Protein AF-A0A351X822-F1 (afdb_monomer_lite)

pLDDT: mean 89.87, std 11.57, range [41.25, 97.81]

Structure (mmCIF, N/CA/C/O backbone):
data_AF-A0A351X822-F1
#
_entry.id   AF-A0A351X822-F1
#
loop_
_atom_site.group_PDB
_atom_site.id
_atom_site.type_symbol
_atom_site.label_atom_id
_atom_site.label_alt_id
_atom_site.label_comp_id
_atom_site.label_asym_id
_atom_site.label_entity_id
_atom_site.label_seq_id
_atom_site.pdbx_PDB_ins_code
_atom_site.Cartn_x
_atom_site.Cartn_y
_atom_site.Cartn_z
_atom_site.occupancy
_atom_site.B_iso_or_equiv
_atom_site.auth_seq_id
_atom_site.auth_comp_id
_atom_site.auth_asym_id
_atom_site.auth_atom_id
_atom_site.pdbx_PDB_model_num
ATOM 1 N N . MET A 1 1 ? -15.389 -12.607 -3.984 1.00 41.25 1 MET A N 1
ATOM 2 C CA . MET A 1 1 ? -14.631 -13.259 -5.074 1.00 41.25 1 MET A CA 1
ATOM 3 C C . MET A 1 1 ? -13.669 -12.227 -5.622 1.00 41.25 1 MET A C 1
ATOM 5 O O . MET A 1 1 ? -14.139 -11.205 -6.113 1.00 41.25 1 MET A O 1
ATOM 9 N N . ALA A 1 2 ? -12.364 -12.429 -5.432 1.00 56.06 2 ALA A N 1
ATOM 10 C CA . ALA A 1 2 ? -11.346 -11.499 -5.909 1.00 56.06 2 ALA A CA 1
ATOM 11 C C . ALA A 1 2 ? -11.447 -11.378 -7.436 1.00 56.06 2 ALA A C 1
ATOM 13 O O . ALA A 1 2 ? -11.474 -12.386 -8.145 1.00 56.06 2 ALA A O 1
ATOM 14 N N . LYS A 1 3 ? -11.581 -10.149 -7.942 1.00 60.50 3 LYS A N 1
ATOM 15 C CA . LYS A 1 3 ? -11.484 -9.893 -9.381 1.00 60.50 3 LYS A CA 1
ATOM 16 C C . LYS A 1 3 ? -10.053 -10.221 -9.823 1.00 60.50 3 LYS A C 1
ATOM 18 O O . LYS A 1 3 ? -9.130 -9.874 -9.087 1.00 60.50 3 LYS A O 1
ATOM 23 N N . PRO A 1 4 ? -9.852 -10.866 -10.984 1.00 68.12 4 PRO A N 1
ATOM 24 C CA . PRO A 1 4 ? -8.511 -11.119 -11.486 1.00 68.12 4 PRO A CA 1
ATOM 25 C C . PRO A 1 4 ? -7.828 -9.777 -11.756 1.00 68.12 4 PRO A C 1
ATOM 27 O O . PRO A 1 4 ? -8.273 -9.015 -12.615 1.00 68.12 4 PRO A O 1
ATOM 30 N N . GLN A 1 5 ? -6.792 -9.481 -10.972 1.00 80.06 5 GLN A N 1
ATOM 31 C CA . GLN A 1 5 ? -5.945 -8.313 -11.171 1.00 80.06 5 GLN A CA 1
ATOM 32 C C . GLN A 1 5 ? -4.891 -8.627 -12.237 1.00 80.06 5 GLN A C 1
ATOM 34 O O . GLN A 1 5 ? -4.428 -9.771 -12.319 1.00 80.06 5 GLN A O 1
ATOM 39 N N . PRO A 1 6 ? -4.504 -7.646 -13.066 1.00 86.25 6 PRO A N 1
ATOM 40 C CA . PRO A 1 6 ? -3.410 -7.825 -14.008 1.00 86.25 6 PRO A CA 1
ATOM 41 C C . PRO A 1 6 ? -2.096 -8.167 -13.273 1.00 86.25 6 PRO A C 1
ATOM 43 O O . PRO A 1 6 ? -1.876 -7.710 -12.140 1.00 86.25 6 PRO A O 1
ATOM 46 N N . PRO A 1 7 ? -1.208 -8.968 -13.897 1.00 91.75 7 PRO A N 1
ATOM 47 C CA . PRO A 1 7 ? 0.134 -9.212 -13.371 1.00 91.75 7 PRO A CA 1
ATOM 48 C C . PRO A 1 7 ? 0.865 -7.891 -13.117 1.00 91.75 7 PRO A C 1
ATOM 50 O O . PRO A 1 7 ? 0.787 -6.989 -13.952 1.00 91.75 7 PRO A O 1
ATOM 53 N N . VAL A 1 8 ? 1.599 -7.779 -12.006 1.00 90.44 8 VAL A N 1
ATOM 54 C CA . VAL A 1 8 ? 2.336 -6.546 -11.652 1.00 90.44 8 VAL A CA 1
ATOM 55 C C . VAL A 1 8 ? 3.308 -6.147 -12.765 1.00 90.44 8 VAL A C 1
ATOM 57 O O . VAL A 1 8 ? 3.412 -4.977 -13.111 1.00 90.44 8 VAL A O 1
ATOM 60 N N . GLU A 1 9 ? 3.938 -7.128 -13.416 1.00 91.69 9 GLU A N 1
ATOM 61 C CA . GLU A 1 9 ? 4.887 -6.916 -14.520 1.00 91.69 9 GLU A CA 1
ATOM 62 C C . GLU A 1 9 ? 4.250 -6.277 -15.766 1.00 91.69 9 GLU A C 1
ATOM 64 O O . GLU A 1 9 ? 4.960 -5.804 -16.652 1.00 91.69 9 GLU A O 1
ATOM 69 N N . SER A 1 10 ? 2.917 -6.286 -15.861 1.00 95.12 10 SER A N 1
ATOM 70 C CA . SER A 1 10 ? 2.172 -5.668 -16.961 1.00 95.12 10 SER A CA 1
ATOM 71 C C . SER A 1 10 ? 1.734 -4.228 -16.679 1.00 95.12 10 SER A C 1
ATOM 73 O O . SER A 1 10 ? 1.214 -3.569 -17.580 1.00 95.12 10 SER A O 1
ATOM 75 N N . LEU A 1 11 ? 1.936 -3.738 -15.452 1.00 94.94 11 LEU A N 1
ATOM 76 C CA . LEU A 1 11 ? 1.578 -2.382 -15.052 1.00 94.94 11 LEU A CA 1
ATOM 77 C C . LEU A 1 11 ? 2.650 -1.380 -15.488 1.00 94.94 11 LEU A C 1
ATOM 79 O O . LEU A 1 11 ? 3.850 -1.659 -15.450 1.00 94.94 11 LEU A O 1
ATOM 83 N N . SER A 1 12 ? 2.221 -0.173 -15.858 1.00 97.31 12 SER A N 1
ATOM 84 C CA . SER A 1 12 ? 3.140 0.963 -15.901 1.00 97.31 12 SER A CA 1
ATOM 85 C C . SER A 1 12 ? 3.585 1.338 -14.484 1.00 97.31 12 SER A C 1
ATOM 87 O O . SER A 1 12 ? 2.914 1.016 -13.503 1.00 97.31 12 SER A O 1
ATOM 89 N N . TYR A 1 13 ? 4.689 2.079 -14.372 1.00 96.00 13 TYR A N 1
ATOM 90 C CA . TYR A 1 13 ? 5.141 2.612 -13.084 1.00 96.00 13 TYR A CA 1
ATOM 91 C C . TYR A 1 13 ? 4.034 3.395 -12.360 1.00 96.00 13 TYR A C 1
ATOM 93 O O . TYR A 1 13 ? 3.797 3.169 -11.181 1.00 96.00 13 TYR A O 1
ATOM 101 N N . GLU A 1 14 ? 3.334 4.281 -13.071 1.00 97.56 14 GLU A N 1
ATOM 102 C CA . GLU A 1 14 ? 2.270 5.113 -12.493 1.00 97.56 14 GLU A CA 1
ATOM 103 C C . GLU A 1 14 ? 1.089 4.270 -12.002 1.00 97.56 14 GLU A C 1
ATOM 105 O O . GLU A 1 14 ? 0.531 4.545 -10.946 1.00 97.56 14 GLU A O 1
ATOM 110 N N . GLN A 1 15 ? 0.736 3.214 -12.739 1.00 96.00 15 GLN A N 1
ATOM 111 C CA . GLN A 1 15 ? -0.329 2.293 -12.344 1.00 96.00 15 GLN A CA 1
ATOM 112 C C . GLN A 1 15 ? 0.062 1.471 -11.115 1.00 96.00 15 GLN A C 1
ATOM 114 O O . GLN A 1 15 ? -0.735 1.352 -10.190 1.00 96.00 15 GLN A O 1
ATOM 119 N N . ALA A 1 16 ? 1.286 0.939 -11.090 1.00 96.31 16 ALA A N 1
ATOM 120 C CA . ALA A 1 16 ? 1.801 0.194 -9.946 1.00 96.31 16 ALA A CA 1
ATOM 121 C C . ALA A 1 16 ? 1.920 1.082 -8.699 1.00 96.31 16 ALA A C 1
ATOM 123 O O . ALA A 1 16 ? 1.591 0.650 -7.600 1.00 96.31 16 ALA A O 1
ATOM 124 N N . PHE A 1 17 ? 2.348 2.336 -8.871 1.00 97.00 17 PHE A N 1
ATOM 125 C CA . PHE A 1 17 ? 2.459 3.295 -7.777 1.00 97.00 17 PHE A CA 1
ATOM 126 C C . PHE A 1 17 ? 1.088 3.648 -7.191 1.00 97.00 17 PHE A C 1
ATOM 128 O O . PHE A 1 17 ? 0.915 3.564 -5.980 1.00 97.00 17 PHE A O 1
ATOM 135 N N . GLN A 1 18 ? 0.104 3.956 -8.042 1.00 97.06 18 GLN A N 1
ATOM 136 C CA . GLN A 1 18 ? -1.261 4.230 -7.591 1.00 97.06 18 GLN A CA 1
ATOM 137 C C . GLN A 1 18 ? -1.865 3.031 -6.848 1.00 97.06 18 GLN A C 1
ATOM 139 O O . GLN A 1 18 ? -2.511 3.198 -5.818 1.00 97.06 18 GLN A O 1
ATOM 144 N N . GLU A 1 19 ? -1.642 1.816 -7.352 1.00 95.50 19 GLU A N 1
ATOM 145 C CA . GLU A 1 19 ? -2.133 0.606 -6.697 1.00 95.50 19 GLU A CA 1
ATOM 146 C C . GLU A 1 19 ? -1.471 0.384 -5.329 1.00 95.50 19 GLU A C 1
ATOM 148 O O . GLU A 1 19 ? -2.149 0.021 -4.370 1.00 95.50 19 GLU A O 1
ATOM 153 N N . LEU A 1 20 ? -0.167 0.650 -5.211 1.00 96.62 20 LEU A N 1
ATOM 154 C CA . LEU A 1 20 ? 0.543 0.565 -3.937 1.00 96.62 20 LEU A CA 1
ATOM 155 C C . LEU A 1 20 ? -0.002 1.572 -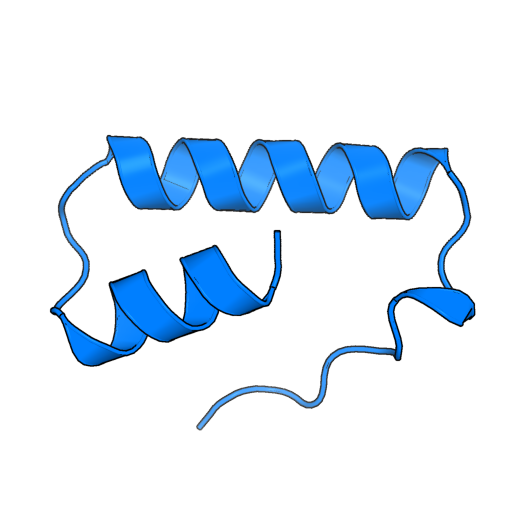2.912 1.00 96.62 20 LEU A C 1
ATOM 157 O O . LEU A 1 20 ? -0.182 1.217 -1.748 1.00 96.62 20 LEU A O 1
ATOM 161 N N . GLU A 1 21 ? -0.297 2.807 -3.327 1.00 97.81 21 GLU A N 1
ATOM 162 C CA . GLU A 1 21 ? -0.925 3.812 -2.457 1.00 97.81 21 GLU A CA 1
ATOM 163 C C . GLU A 1 21 ? -2.290 3.337 -1.939 1.00 97.81 21 GLU A C 1
ATOM 165 O O . GLU A 1 21 ? -2.575 3.449 -0.742 1.00 97.81 21 GLU A O 1
ATOM 170 N N . ASP A 1 22 ? -3.106 2.741 -2.811 1.00 95.62 22 ASP A N 1
ATOM 171 C CA . ASP A 1 22 ? -4.416 2.197 -2.447 1.00 95.62 22 ASP A CA 1
ATOM 172 C C . ASP A 1 22 ? -4.287 1.021 -1.460 1.00 95.62 22 ASP A C 1
ATOM 174 O O . ASP A 1 22 ? -5.035 0.939 -0.480 1.00 95.62 22 ASP A O 1
ATOM 178 N N . VAL A 1 23 ? -3.315 0.126 -1.680 1.00 95.31 23 VAL A N 1
ATOM 179 C CA . VAL A 1 23 ? -3.009 -1.005 -0.787 1.00 95.31 23 VAL A CA 1
ATOM 180 C C . VAL A 1 23 ? -2.587 -0.512 0.596 1.00 95.31 23 VAL A C 1
ATOM 182 O O . VAL A 1 23 ? -3.119 -0.987 1.602 1.00 95.31 23 VAL A O 1
ATOM 185 N N . VAL A 1 24 ? -1.670 0.457 0.662 1.00 96.62 24 VAL A N 1
ATOM 186 C CA . VAL A 1 24 ? -1.217 1.048 1.929 1.00 96.62 24 VAL A CA 1
ATOM 187 C C . VAL A 1 24 ? -2.392 1.688 2.662 1.00 96.62 24 VAL A C 1
ATOM 189 O O . VAL A 1 24 ? -2.610 1.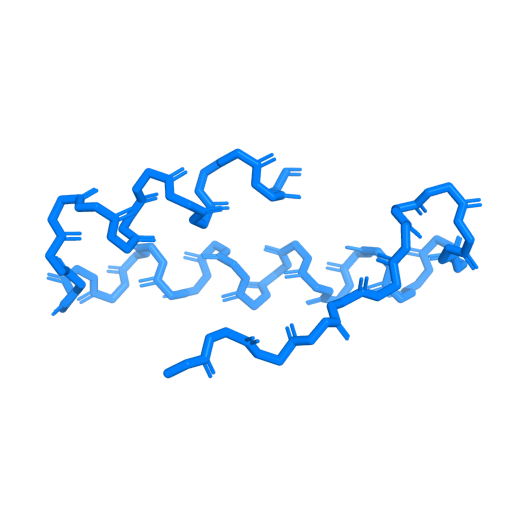388 3.835 1.00 96.62 24 VAL A O 1
ATOM 192 N N . SER A 1 25 ? -3.207 2.483 1.965 1.00 95.81 25 SER A N 1
ATOM 193 C CA . SER A 1 25 ? -4.392 3.111 2.555 1.00 95.81 25 SER A CA 1
ATOM 194 C C . SER A 1 25 ? -5.372 2.078 3.130 1.00 95.81 25 SER A C 1
ATOM 196 O O . SER A 1 25 ? -5.888 2.251 4.238 1.00 95.81 25 SER A O 1
ATOM 198 N N . ALA A 1 26 ? -5.595 0.969 2.420 1.00 93.25 26 ALA A N 1
ATOM 199 C CA . ALA A 1 26 ? -6.470 -0.108 2.873 1.00 93.25 26 ALA A CA 1
ATOM 200 C C . ALA A 1 26 ? -5.916 -0.853 4.101 1.00 93.25 26 ALA A C 1
ATOM 202 O O . ALA A 1 26 ? -6.680 -1.194 5.008 1.00 93.25 26 ALA A O 1
ATOM 203 N N . LEU A 1 27 ? -4.602 -1.089 4.158 1.00 94.62 27 LEU A N 1
ATOM 204 C CA . LEU A 1 27 ? -3.945 -1.704 5.315 1.00 94.62 27 LEU A CA 1
ATOM 205 C C . LEU A 1 27 ? -4.002 -0.791 6.547 1.00 94.62 27 LEU A C 1
ATOM 207 O O . LEU A 1 27 ? -4.318 -1.254 7.644 1.00 94.62 27 LEU A O 1
ATOM 211 N N . GLU A 1 28 ? -3.761 0.508 6.368 1.00 95.81 28 GLU A N 1
ATOM 212 C CA . GLU A 1 28 ? -3.796 1.504 7.445 1.00 95.81 28 GLU A CA 1
ATOM 213 C C . GLU A 1 28 ? -5.202 1.724 8.017 1.00 95.81 28 GLU A C 1
ATOM 215 O O . GLU A 1 28 ? -5.344 2.025 9.204 1.00 95.81 28 GLU A O 1
ATOM 220 N N . ALA A 1 29 ? -6.252 1.526 7.214 1.00 94.31 29 ALA A N 1
ATOM 221 C CA . ALA A 1 29 ? -7.631 1.603 7.690 1.00 94.31 29 ALA A CA 1
ATOM 222 C C . ALA A 1 29 ? -7.945 0.551 8.774 1.00 94.31 29 ALA A C 1
ATOM 224 O O . ALA A 1 29 ? -8.823 0.776 9.609 1.00 94.31 29 ALA A O 1
ATOM 225 N N . GLY A 1 30 ? -7.243 -0.591 8.779 1.00 87.06 30 GLY A N 1
ATOM 226 C CA . GLY A 1 30 ? -7.330 -1.609 9.834 1.00 87.06 30 GLY A CA 1
ATOM 227 C C . GLY A 1 30 ? -8.677 -2.339 9.934 1.00 87.06 30 GLY A C 1
ATOM 228 O O . GLY A 1 30 ? -8.968 -2.954 10.958 1.00 87.06 30 GLY A O 1
ATOM 229 N N . GLN A 1 31 ? -9.520 -2.259 8.901 1.00 85.00 31 GLN A N 1
ATOM 230 C CA . GLN A 1 31 ? -10.872 -2.843 8.886 1.00 85.00 31 GLN A CA 1
ATOM 231 C C . GLN A 1 31 ? -10.929 -4.250 8.264 1.00 85.00 31 GLN A C 1
ATOM 233 O O . GLN A 1 31 ? -11.964 -4.914 8.336 1.00 85.00 31 GLN A O 1
ATOM 238 N N . SER A 1 32 ? -9.832 -4.705 7.657 1.00 85.31 32 SER A N 1
ATOM 239 C CA . SER A 1 32 ? -9.728 -5.989 6.957 1.00 85.31 32 SER A CA 1
ATOM 240 C C . SER A 1 32 ? -9.499 -7.146 7.934 1.00 85.31 32 SER A C 1
ATOM 242 O O . SER A 1 32 ? -8.815 -6.995 8.947 1.00 85.31 32 SER A O 1
ATOM 244 N N . ASN A 1 33 ? -10.041 -8.328 7.630 1.00 92.81 33 ASN A N 1
ATOM 245 C CA . ASN A 1 33 ? -9.653 -9.544 8.350 1.00 92.81 33 ASN A CA 1
ATOM 246 C C . ASN A 1 33 ? -8.201 -9.938 7.999 1.00 92.81 33 ASN A C 1
ATOM 248 O O . ASN A 1 33 ? -7.591 -9.373 7.092 1.00 92.81 33 ASN A O 1
ATOM 252 N N . LEU A 1 34 ? -7.646 -10.914 8.724 1.00 91.75 34 LEU A N 1
ATOM 253 C CA . LEU A 1 34 ? -6.256 -11.340 8.541 1.00 91.75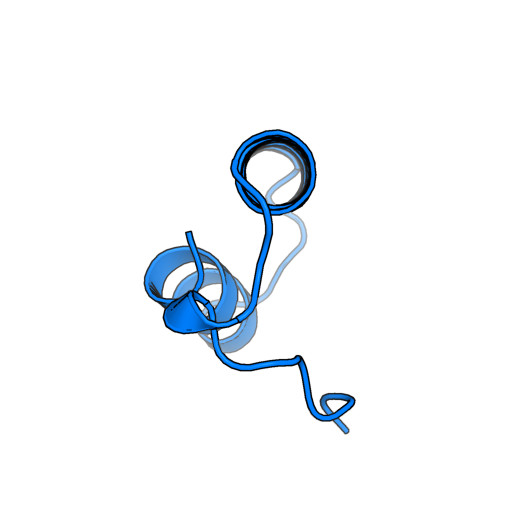 34 LEU A CA 1
ATOM 254 C C . LEU A 1 34 ? -5.962 -11.837 7.116 1.00 91.75 34 LEU A C 1
ATOM 256 O O . LEU A 1 34 ? -4.911 -11.508 6.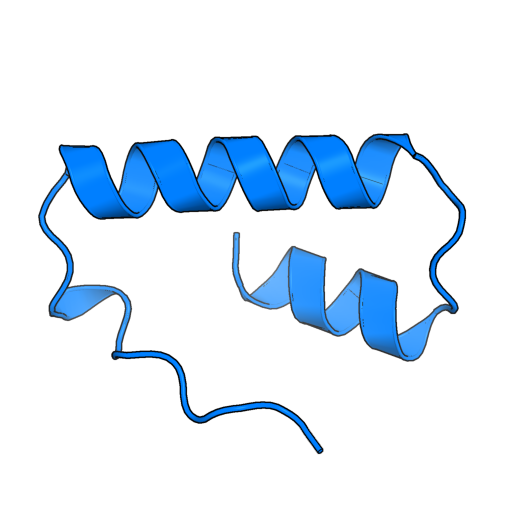580 1.00 91.75 34 LEU A O 1
ATOM 260 N N . GLU A 1 35 ? -6.861 -12.614 6.511 1.00 93.38 35 GLU A N 1
ATOM 261 C CA . GLU A 1 35 ? -6.657 -13.157 5.160 1.00 93.38 35 GLU A CA 1
ATOM 262 C C . GLU A 1 35 ? -6.628 -12.040 4.111 1.00 93.38 35 GLU A C 1
ATOM 264 O O . GLU A 1 35 ? -5.731 -12.003 3.273 1.00 93.38 35 GLU A O 1
ATOM 269 N N . ASP A 1 36 ? -7.550 -11.082 4.208 1.00 91.25 36 ASP A N 1
ATOM 270 C CA . ASP A 1 36 ? -7.605 -9.929 3.310 1.00 91.25 36 ASP A CA 1
ATOM 271 C C . ASP A 1 36 ? -6.387 -9.009 3.499 1.00 91.25 36 ASP A C 1
ATOM 273 O O . ASP A 1 36 ? -5.822 -8.513 2.525 1.00 91.25 36 ASP A O 1
ATOM 277 N N . ALA A 1 37 ? -5.942 -8.806 4.743 1.00 92.50 37 ALA A N 1
ATOM 278 C CA . ALA A 1 37 ? -4.741 -8.026 5.037 1.00 92.50 37 ALA A CA 1
ATOM 279 C C . ALA A 1 37 ? -3.469 -8.693 4.487 1.00 92.50 37 ALA A C 1
ATOM 281 O O . ALA A 1 37 ? -2.605 -8.008 3.944 1.00 92.50 37 ALA A O 1
ATOM 282 N N . LEU A 1 38 ? -3.360 -10.023 4.581 1.00 94.69 38 LEU A N 1
ATOM 283 C CA . LEU A 1 38 ? -2.247 -10.773 3.993 1.00 94.69 38 LEU A CA 1
ATOM 284 C C . LEU A 1 38 ? -2.264 -10.700 2.463 1.00 94.69 38 LEU A C 1
ATOM 286 O O . LEU A 1 38 ? -1.220 -10.469 1.863 1.00 94.69 38 LEU A O 1
ATOM 290 N N . ALA A 1 39 ? -3.436 -10.809 1.836 1.00 93.06 39 ALA A N 1
ATOM 291 C CA . ALA A 1 39 ? -3.564 -10.680 0.386 1.00 93.06 39 ALA A CA 1
ATOM 292 C C . ALA A 1 39 ? -3.165 -9.280 -0.119 1.00 93.06 39 ALA A C 1
ATOM 294 O O . ALA A 1 39 ? -2.530 -9.159 -1.165 1.00 93.06 39 ALA A O 1
ATOM 295 N N . LEU A 1 40 ? -3.515 -8.223 0.624 1.00 93.62 40 LEU A N 1
ATOM 296 C CA . LEU A 1 40 ? -3.074 -6.855 0.336 1.00 93.62 40 LEU A CA 1
ATOM 297 C C . LEU A 1 40 ? -1.555 -6.709 0.495 1.00 93.62 40 LEU A C 1
ATOM 299 O O . LEU A 1 40 ? -0.907 -6.126 -0.368 1.00 93.62 40 LEU A O 1
ATOM 303 N N . PHE A 1 41 ? -0.983 -7.279 1.558 1.00 93.50 41 PHE A N 1
ATOM 304 C CA . PHE A 1 41 ? 0.460 -7.257 1.796 1.00 93.50 41 PHE A CA 1
ATOM 305 C C . PHE A 1 41 ? 1.260 -7.997 0.715 1.00 93.50 41 PH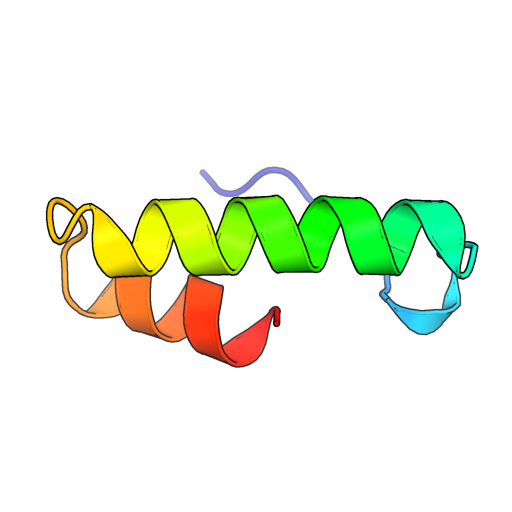E A C 1
ATOM 307 O O . PHE A 1 41 ? 2.311 -7.521 0.316 1.00 93.50 41 PHE A O 1
ATOM 314 N N . GLU A 1 42 ? 0.777 -9.141 0.227 1.00 93.88 42 GLU A N 1
ATOM 315 C CA . GLU A 1 42 ? 1.425 -9.882 -0.866 1.00 93.88 42 GLU A CA 1
ATOM 316 C C . GLU A 1 42 ? 1.317 -9.169 -2.220 1.00 93.88 42 GLU A C 1
ATOM 318 O O . GLU A 1 42 ? 2.099 -9.452 -3.131 1.00 93.88 42 GLU A O 1
ATOM 323 N N . ARG A 1 43 ? 0.322 -8.286 -2.377 1.00 92.69 43 ARG A N 1
ATOM 324 C CA . ARG A 1 43 ? 0.098 -7.537 -3.614 1.00 92.69 43 ARG A CA 1
ATOM 325 C C . ARG A 1 43 ? 0.970 -6.285 -3.722 1.00 92.69 43 ARG A C 1
ATOM 327 O O . ARG A 1 43 ? 1.377 -5.973 -4.841 1.00 92.69 43 ARG A O 1
ATOM 334 N N . GLY A 1 44 ? 1.170 -5.570 -2.613 1.00 89.12 44 GLY A N 1
ATOM 335 C CA . GLY A 1 44 ? 2.030 -4.378 -2.545 1.00 89.12 44 GLY A CA 1
ATOM 336 C C . GLY A 1 44 ? 3.499 -4.709 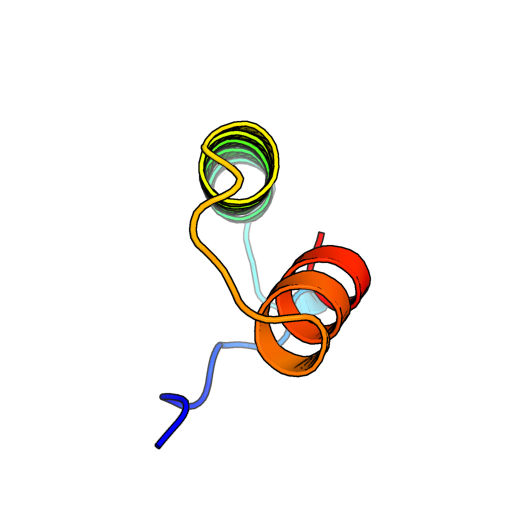-2.769 1.00 89.12 44 GLY A C 1
ATOM 337 O O . GLY A 1 44 ? 4.171 -3.900 -3.444 1.00 89.12 44 GLY A O 1
#

Secondary structure (DSSP, 8-state):
----PPPGGGS-HHHHHHHHHHHHHHHHH--S-HHHHHHHHHH-

Foldseek 3Di:
DDDDDDDLVPDDPVRLVVLLVVLVVVLVVVPDDPVVNVVSVVSD

Sequence (44 aa):
MAKPQPPVESLSYEQAFQELEDVVSALEAGQSNLEDALALFERG

Radius of gyration: 10.85 Å; chains: 1; bounding box: 20×18×27 Å